Protein AF-A0A9D4IQP2-F1 (afdb_monomer_lite)

Sequence (148 aa):
MPNQAYNTYPSPEHNKFTTGNSGYDIQERFNVIKNSVEKVMLPPHMKLHDSRTGIKREDQPVLNILSKSGRYVETMLKLLSRAHKGEDLDLDPIVSVLLAQIQYLQEEFVTCLVKGKFDDSTSQLFRALQKGTSGFTDSSLQNVKSRC

Secondary structure (DSSP, 8-state):
---PPPP-PPP--------------HHHHHHHHHHHTTTPPPPGGGS-----TT--GGGHHHHHHHHHHHHHHHHHHHHHHHHHTT----HHHHHHHHHHHHHHHHHHHHHHHHHHHS-HHHHHHHHHHHHHTTSS-HHHHHHHHTT-

Foldseek 3Di:
DDDDDDDDDPDDDDPPPPPPPPPPVLVVLLVVLLVVLVPQDDDPVLADDPDPPPPDPVCVVVVVLVNVLRSLSVSLVSLVVVVVVVDDRDCPSNVSSVVVSVVSVVLVVVLVVQCVVDHPVRSVVSSCVVVCVVVPDPVNVVVVVVVD

Radius of gyration: 22.19 Å; chains: 1; bounding box: 73×51×44 Å

pLDDT: mean 76.09, std 20.39, range [29.61, 95.25]

Structure (mmCIF, N/CA/C/O backbone):
data_AF-A0A9D4IQP2-F1
#
_entry.id   AF-A0A9D4IQP2-F1
#
loop_
_atom_site.group_PDB
_atom_site.id
_atom_site.type_symbol
_atom_site.label_atom_id
_atom_site.label_alt_id
_atom_site.label_comp_id
_atom_site.label_asym_id
_atom_site.label_entity_id
_atom_site.label_seq_id
_atom_site.pdbx_PDB_ins_code
_atom_site.Cartn_x
_atom_site.Cartn_y
_atom_site.Cartn_z
_atom_site.occupancy
_atom_site.B_iso_or_equiv
_atom_site.auth_seq_id
_atom_site.auth_comp_id
_atom_site.auth_asym_id
_atom_site.auth_atom_id
_atom_site.pdbx_PDB_model_num
ATOM 1 N N . MET A 1 1 ? 54.720 -15.353 6.822 1.00 40.75 1 MET A N 1
ATOM 2 C CA . MET A 1 1 ? 54.438 -14.890 8.198 1.00 40.75 1 MET A CA 1
ATOM 3 C C . MET A 1 1 ? 53.976 -13.439 8.112 1.00 40.75 1 MET A C 1
ATOM 5 O O . MET A 1 1 ? 54.621 -12.688 7.388 1.00 40.75 1 MET A O 1
ATOM 9 N N . PRO A 1 2 ? 52.823 -13.093 8.708 1.00 41.94 2 PRO A N 1
ATOM 10 C CA . PRO A 1 2 ? 52.060 -11.877 8.424 1.00 41.94 2 PRO A CA 1
ATOM 11 C C . PRO A 1 2 ? 52.565 -10.693 9.252 1.00 41.94 2 PRO A C 1
ATOM 13 O O . PRO A 1 2 ? 52.944 -10.882 10.404 1.00 41.94 2 PRO A O 1
ATOM 16 N N . ASN A 1 3 ? 52.524 -9.480 8.696 1.00 39.09 3 ASN A N 1
ATOM 17 C CA . ASN A 1 3 ? 52.690 -8.262 9.483 1.00 39.09 3 ASN A CA 1
ATOM 18 C C . ASN A 1 3 ? 51.449 -7.378 9.328 1.00 39.09 3 ASN A C 1
ATOM 20 O O . ASN A 1 3 ? 50.980 -7.120 8.221 1.00 39.09 3 ASN A O 1
ATOM 24 N N . GLN A 1 4 ? 50.887 -7.035 10.481 1.00 40.69 4 GLN A N 1
ATOM 25 C CA . GLN A 1 4 ? 49.569 -6.458 10.703 1.00 40.69 4 GLN A CA 1
ATOM 26 C C . GLN A 1 4 ? 49.485 -5.028 10.156 1.00 40.69 4 GLN A C 1
ATOM 28 O O . GLN A 1 4 ? 50.204 -4.141 10.610 1.00 40.69 4 GLN A O 1
ATOM 33 N N . ALA A 1 5 ? 48.565 -4.787 9.220 1.00 41.84 5 ALA A N 1
ATOM 34 C CA . ALA A 1 5 ? 48.099 -3.439 8.926 1.00 41.84 5 ALA A CA 1
ATOM 35 C C . ALA A 1 5 ? 47.099 -3.035 10.017 1.00 41.84 5 ALA A C 1
ATOM 37 O O . ALA A 1 5 ? 46.060 -3.672 10.196 1.00 41.84 5 ALA A O 1
ATOM 38 N N . TYR A 1 6 ? 47.454 -2.009 10.783 1.00 40.09 6 TYR A N 1
ATOM 39 C CA . TYR A 1 6 ? 46.618 -1.452 11.834 1.00 40.09 6 TYR A CA 1
ATOM 40 C C . TYR A 1 6 ? 45.317 -0.879 11.256 1.00 40.09 6 TYR A C 1
ATOM 42 O O . TYR A 1 6 ? 45.325 -0.074 10.325 1.00 40.09 6 TYR A O 1
ATOM 50 N N . ASN A 1 7 ? 44.204 -1.296 11.865 1.00 44.16 7 ASN A N 1
ATOM 51 C CA . ASN A 1 7 ? 42.877 -0.709 11.720 1.00 44.16 7 ASN A CA 1
ATOM 52 C C . ASN A 1 7 ? 42.940 0.816 11.838 1.00 44.16 7 ASN A C 1
ATOM 54 O O . ASN A 1 7 ? 43.239 1.341 12.909 1.00 44.16 7 ASN A O 1
ATOM 58 N N . THR A 1 8 ? 42.555 1.512 10.773 1.00 38.84 8 THR A N 1
ATOM 59 C CA . THR A 1 8 ? 42.072 2.889 10.877 1.00 38.84 8 THR A CA 1
ATOM 60 C C . THR A 1 8 ? 40.590 2.855 10.535 1.00 38.84 8 THR A C 1
ATOM 62 O O . THR A 1 8 ? 40.208 2.863 9.369 1.00 38.84 8 THR A O 1
ATOM 65 N N . TYR A 1 9 ? 39.748 2.725 11.560 1.00 41.00 9 TYR A N 1
ATOM 66 C CA . TYR A 1 9 ? 38.319 2.981 11.414 1.00 41.00 9 TYR A CA 1
ATOM 67 C C . TYR A 1 9 ? 38.136 4.487 11.201 1.00 41.00 9 TYR A C 1
ATOM 69 O O . TYR A 1 9 ? 38.635 5.260 12.024 1.00 41.00 9 TYR A O 1
ATOM 77 N N . PRO A 1 10 ? 37.436 4.945 10.152 1.00 40.78 10 PRO A N 1
ATOM 78 C CA . PRO A 1 10 ? 37.003 6.329 10.116 1.00 40.78 10 PRO A CA 1
ATOM 79 C C . PRO A 1 10 ? 35.950 6.556 11.214 1.00 40.78 10 PRO A C 1
ATOM 81 O O . PRO A 1 10 ? 34.972 5.817 11.332 1.00 40.78 10 PRO A O 1
ATOM 84 N N . SER A 1 11 ? 36.224 7.564 12.044 1.00 37.81 11 SER A N 1
ATOM 85 C CA . SER A 1 11 ? 35.418 8.025 13.179 1.00 37.81 11 SER A CA 1
ATOM 86 C C . SER A 1 11 ? 34.001 8.448 12.744 1.00 37.81 11 SER A C 1
ATOM 88 O O . SER A 1 11 ? 33.843 8.981 11.642 1.00 37.81 11 SER A O 1
ATOM 90 N N . PRO A 1 12 ? 32.963 8.246 13.580 1.00 44.03 12 PRO A N 1
ATOM 91 C CA . PRO A 1 12 ? 31.575 8.498 13.218 1.00 44.03 12 PRO A CA 1
ATOM 92 C C . PRO A 1 12 ? 31.221 9.970 13.444 1.00 44.03 12 PRO A C 1
ATOM 94 O O . PRO A 1 12 ? 30.595 10.319 14.440 1.00 44.03 12 PRO A O 1
ATOM 97 N N . GLU A 1 13 ? 31.584 10.847 12.511 1.00 39.12 13 GLU A N 1
ATOM 98 C CA . GLU A 1 13 ? 31.093 12.225 12.523 1.00 39.12 13 GLU A CA 1
ATOM 99 C C . GLU A 1 13 ? 30.319 12.550 11.243 1.00 39.12 13 GLU A C 1
ATOM 101 O O . GLU A 1 13 ? 30.822 12.466 10.128 1.00 39.12 13 GLU A O 1
ATOM 106 N N . HIS A 1 14 ? 29.058 12.933 11.466 1.00 37.50 14 HIS A N 1
ATOM 107 C CA . HIS A 1 14 ? 28.092 13.478 10.510 1.00 37.50 14 HIS A CA 1
ATOM 108 C C . HIS A 1 14 ? 27.314 12.512 9.608 1.00 37.50 14 HIS A C 1
ATOM 110 O O . HIS A 1 14 ? 27.066 12.813 8.446 1.00 37.50 14 HIS A O 1
ATOM 116 N N . ASN A 1 15 ? 26.691 11.486 10.197 1.00 37.28 15 ASN A N 1
ATOM 117 C CA . ASN A 1 15 ? 25.335 11.132 9.760 1.00 37.28 15 ASN A CA 1
ATOM 118 C C . ASN A 1 15 ? 24.336 12.057 10.460 1.00 37.28 15 ASN A C 1
ATOM 120 O O . ASN A 1 15 ? 23.638 11.680 11.402 1.00 37.28 15 ASN A O 1
ATOM 124 N N . LYS A 1 16 ? 24.264 13.305 9.986 1.00 32.59 16 LYS A N 1
ATOM 125 C CA . LYS A 1 16 ? 23.047 14.092 10.162 1.00 32.59 16 LYS A CA 1
ATOM 126 C C . LYS A 1 16 ? 21.994 13.435 9.271 1.00 32.59 16 LYS A C 1
ATOM 128 O O . LYS A 1 16 ? 21.741 13.897 8.165 1.00 32.59 16 LYS A O 1
ATOM 133 N N . PHE A 1 17 ? 21.369 12.362 9.758 1.00 34.25 17 PHE A N 1
ATOM 134 C CA . PHE A 1 17 ? 19.988 12.092 9.388 1.00 34.25 17 PHE A CA 1
ATOM 135 C C . PHE A 1 17 ? 19.204 13.273 9.939 1.00 34.25 17 PHE A C 1
ATOM 137 O O . PHE A 1 17 ? 18.718 13.267 11.067 1.00 34.25 17 PHE A O 1
ATOM 144 N N . THR A 1 18 ? 19.170 14.354 9.166 1.00 35.12 18 THR A N 1
ATOM 145 C CA . THR A 1 18 ? 18.139 15.356 9.312 1.00 35.12 18 THR A CA 1
ATOM 146 C C . THR A 1 18 ? 16.835 14.592 9.181 1.00 35.12 18 THR A C 1
ATOM 148 O O . THR A 1 18 ? 16.412 14.258 8.077 1.00 35.12 18 THR A O 1
ATOM 151 N N . THR A 1 19 ? 16.185 14.338 10.315 1.00 38.16 19 THR A N 1
ATOM 152 C CA . THR A 1 19 ? 14.727 14.309 10.448 1.00 38.16 19 THR A CA 1
ATOM 153 C C . THR A 1 19 ? 14.197 15.687 10.051 1.00 38.16 19 THR A C 1
ATOM 155 O O . THR A 1 19 ? 13.650 16.440 10.851 1.00 38.16 19 THR A O 1
ATOM 158 N N . GLY A 1 20 ? 14.477 16.060 8.805 1.00 29.61 20 GLY A N 1
ATOM 159 C CA . GLY A 1 20 ? 13.851 17.144 8.102 1.00 29.61 20 GLY A CA 1
ATOM 160 C C . GLY A 1 20 ? 12.498 16.611 7.698 1.00 29.61 20 GLY A C 1
ATOM 161 O O . GLY A 1 20 ? 12.392 15.581 7.040 1.00 29.61 20 GLY A O 1
ATOM 162 N N . ASN A 1 21 ? 11.473 17.310 8.147 1.00 40.56 21 ASN A N 1
ATOM 163 C CA . ASN A 1 21 ? 10.100 17.171 7.718 1.00 40.56 21 ASN A CA 1
ATOM 164 C C . ASN A 1 21 ? 9.977 17.564 6.227 1.00 40.56 21 ASN A C 1
ATOM 166 O O . ASN A 1 21 ? 9.319 18.543 5.890 1.00 40.56 21 ASN A O 1
ATOM 170 N N . SER A 1 22 ? 10.670 16.864 5.323 1.00 39.16 22 SER A N 1
ATOM 171 C CA . SER A 1 22 ? 10.367 16.865 3.897 1.00 39.16 22 SER A CA 1
ATOM 172 C C . SER A 1 22 ? 9.293 15.809 3.692 1.00 39.16 22 SER A C 1
ATOM 174 O O . SER A 1 22 ? 9.578 14.635 3.463 1.00 39.16 22 SER A O 1
ATOM 176 N N . GLY A 1 23 ? 8.041 16.242 3.847 1.00 42.91 23 GLY A N 1
ATOM 177 C CA . GLY A 1 23 ? 6.836 15.474 3.558 1.00 42.91 23 GLY A CA 1
ATOM 178 C C . GLY A 1 23 ? 6.742 15.092 2.083 1.00 42.91 23 GLY A C 1
ATOM 179 O O . GLY A 1 23 ? 5.867 15.563 1.368 1.00 42.91 23 GLY A O 1
ATOM 180 N N . TYR A 1 24 ? 7.645 14.233 1.617 1.00 52.34 24 TYR A N 1
ATOM 181 C CA . TYR A 1 24 ? 7.344 13.352 0.509 1.00 52.34 24 TYR A CA 1
ATOM 182 C C . TYR A 1 24 ? 6.238 12.444 1.018 1.00 52.34 24 TYR A C 1
ATOM 184 O O . TYR A 1 24 ? 6.486 11.595 1.877 1.00 52.34 24 TYR A O 1
ATOM 192 N N . ASP A 1 25 ? 5.014 12.658 0.545 1.00 80.38 25 ASP A N 1
ATOM 193 C CA . ASP A 1 25 ? 3.931 11.724 0.799 1.00 80.38 25 ASP A CA 1
ATOM 194 C C . ASP A 1 25 ? 4.337 10.384 0.165 1.00 80.38 25 ASP A C 1
ATOM 196 O O . ASP A 1 25 ? 4.249 10.154 -1.041 1.00 80.38 25 ASP A O 1
ATOM 200 N N . ILE A 1 26 ? 4.886 9.500 0.995 1.00 84.25 26 ILE A N 1
ATOM 201 C CA . ILE A 1 26 ? 5.370 8.181 0.594 1.00 84.25 26 ILE A CA 1
ATOM 202 C C . ILE A 1 26 ? 4.213 7.357 0.003 1.00 84.25 26 ILE A C 1
ATOM 204 O O . ILE A 1 26 ? 4.445 6.522 -0.875 1.00 84.25 26 ILE A O 1
ATOM 208 N N . GLN A 1 27 ? 2.964 7.629 0.399 1.00 83.81 27 GLN A N 1
ATOM 209 C CA . GLN A 1 27 ? 1.782 7.006 -0.195 1.00 83.81 27 GLN A CA 1
ATOM 210 C C . GLN A 1 27 ? 1.456 7.602 -1.570 1.00 83.81 27 GLN A C 1
ATOM 212 O O . GLN A 1 27 ? 1.094 6.856 -2.484 1.00 83.81 27 GLN A O 1
ATOM 217 N N . GLU A 1 28 ? 1.630 8.909 -1.765 1.00 86.25 28 GLU A N 1
ATOM 218 C CA . GLU A 1 28 ? 1.554 9.540 -3.089 1.00 86.25 28 GLU A CA 1
ATOM 219 C C . GLU A 1 28 ? 2.621 8.966 -4.029 1.00 86.25 28 GLU A C 1
ATOM 221 O O . GLU A 1 28 ? 2.301 8.500 -5.126 1.00 86.25 28 GLU A O 1
ATOM 226 N N . ARG A 1 29 ? 3.874 8.878 -3.566 1.00 87.50 29 ARG A N 1
ATOM 227 C CA . ARG A 1 29 ? 4.977 8.281 -4.331 1.00 87.50 29 ARG A CA 1
ATOM 228 C C . ARG A 1 29 ? 4.690 6.821 -4.679 1.00 87.50 29 ARG A C 1
ATOM 230 O O . ARG A 1 29 ? 4.893 6.414 -5.824 1.00 87.50 29 ARG A O 1
ATOM 237 N N . PHE A 1 30 ? 4.155 6.043 -3.738 1.00 91.38 30 PHE A N 1
ATOM 238 C CA . PHE A 1 30 ? 3.683 4.688 -4.017 1.00 91.38 30 PHE A CA 1
ATOM 239 C C . PHE A 1 30 ? 2.608 4.667 -5.111 1.00 91.38 30 PHE A C 1
ATOM 241 O O . PHE A 1 30 ? 2.682 3.834 -6.011 1.00 91.38 30 PHE A O 1
ATOM 248 N N . ASN A 1 31 ? 1.626 5.571 -5.077 1.00 89.81 31 ASN A N 1
ATOM 249 C CA . ASN A 1 31 ? 0.574 5.615 -6.093 1.00 89.81 31 ASN A CA 1
ATOM 250 C C . ASN A 1 31 ? 1.125 5.932 -7.487 1.00 89.81 31 ASN A C 1
ATOM 252 O O . ASN A 1 31 ? 0.720 5.281 -8.451 1.00 89.81 31 ASN A O 1
ATOM 256 N N . VAL A 1 32 ? 2.081 6.857 -7.590 1.00 92.75 32 VAL A N 1
ATOM 257 C CA . VAL A 1 32 ? 2.782 7.150 -8.850 1.00 92.75 32 VAL A CA 1
ATOM 258 C C . VAL A 1 32 ? 3.494 5.900 -9.378 1.00 92.75 32 VAL A C 1
ATOM 260 O O . VAL A 1 32 ? 3.322 5.536 -10.542 1.00 92.75 32 VAL A O 1
ATOM 263 N N . ILE A 1 33 ? 4.233 5.190 -8.518 1.00 92.19 33 ILE A N 1
ATOM 264 C CA . ILE A 1 33 ? 4.949 3.958 -8.887 1.00 92.19 33 ILE A CA 1
ATOM 265 C C . ILE A 1 33 ? 3.972 2.853 -9.304 1.00 92.19 33 ILE A C 1
ATOM 267 O O . ILE A 1 33 ? 4.146 2.227 -10.345 1.00 92.19 33 ILE A O 1
ATOM 271 N N . LYS A 1 34 ? 2.911 2.631 -8.526 1.00 92.50 34 LYS A N 1
ATOM 272 C CA . LYS A 1 34 ? 1.868 1.639 -8.816 1.00 92.50 34 LYS A CA 1
ATOM 273 C C . LYS A 1 34 ? 1.256 1.862 -10.200 1.00 92.50 34 LYS A C 1
ATOM 275 O O . LYS A 1 34 ? 1.101 0.905 -10.957 1.00 92.50 34 LYS A O 1
ATOM 280 N N . ASN A 1 35 ? 0.947 3.114 -10.536 1.00 92.38 35 ASN A N 1
ATOM 281 C CA . ASN A 1 35 ? 0.392 3.478 -11.837 1.00 92.38 35 ASN A CA 1
ATOM 282 C C . ASN A 1 35 ? 1.420 3.268 -12.961 1.00 92.38 35 ASN A C 1
ATOM 284 O O . ASN A 1 35 ? 1.076 2.769 -14.031 1.00 92.38 35 ASN A O 1
ATOM 288 N N . SER A 1 36 ? 2.702 3.568 -12.717 1.00 91.44 36 SER A N 1
ATOM 289 C CA . SER A 1 36 ? 3.757 3.372 -13.720 1.00 91.44 36 SER A CA 1
ATOM 290 C C . SER A 1 36 ? 3.958 1.898 -14.087 1.00 91.44 36 SER A C 1
ATOM 292 O O . SER A 1 36 ? 4.324 1.594 -15.225 1.00 91.44 36 SER A O 1
ATOM 294 N N . VAL A 1 37 ? 3.688 0.971 -13.160 1.00 90.50 37 VAL A N 1
ATOM 295 C CA . VAL A 1 37 ? 3.793 -0.482 -13.377 1.00 90.50 37 VAL A CA 1
ATOM 296 C C . VAL A 1 37 ? 2.463 -1.168 -13.679 1.00 90.50 37 VAL A C 1
ATOM 298 O O . VAL A 1 37 ? 2.419 -2.390 -13.800 1.00 90.50 37 VAL A O 1
ATOM 301 N N . GLU A 1 38 ? 1.366 -0.429 -13.842 1.00 90.00 38 GLU A N 1
ATOM 302 C CA . GLU A 1 38 ? 0.028 -1.011 -14.001 1.00 90.00 38 GLU A CA 1
ATOM 303 C C . GLU A 1 38 ? -0.051 -1.999 -15.176 1.00 90.00 38 GLU A C 1
ATOM 305 O O . GLU A 1 38 ? -0.568 -3.106 -15.019 1.00 90.00 38 GLU A O 1
ATOM 310 N N . LYS A 1 39 ? 0.576 -1.645 -16.306 1.00 89.12 39 LYS A N 1
ATOM 311 C CA . LYS A 1 39 ? 0.631 -2.457 -17.535 1.00 89.12 39 LYS A CA 1
ATOM 312 C C . LYS A 1 39 ? 1.506 -3.712 -17.422 1.00 89.12 39 LYS A C 1
ATOM 314 O O . LYS A 1 39 ? 1.465 -4.565 -18.306 1.00 89.12 39 LYS A O 1
ATOM 319 N N . VAL A 1 40 ? 2.315 -3.838 -16.367 1.00 88.38 40 VAL A N 1
ATOM 320 C CA . VAL A 1 40 ? 3.179 -5.005 -16.161 1.00 88.38 40 VAL A CA 1
ATOM 321 C C . VAL A 1 40 ? 2.330 -6.178 -15.677 1.00 88.38 40 VAL A C 1
ATOM 323 O O . VAL A 1 40 ? 1.743 -6.146 -14.592 1.00 88.38 40 VAL A O 1
ATOM 326 N N . MET A 1 41 ? 2.280 -7.233 -16.488 1.00 88.25 41 MET A N 1
ATOM 327 C CA . MET A 1 41 ? 1.536 -8.450 -16.179 1.00 88.25 41 MET A CA 1
ATOM 328 C C . MET A 1 41 ? 2.407 -9.430 -15.399 1.00 88.25 41 MET A C 1
ATOM 330 O O . MET A 1 41 ? 3.408 -9.925 -15.914 1.00 88.25 41 MET A O 1
ATOM 334 N N . LEU A 1 42 ? 1.993 -9.724 -14.166 1.00 87.75 42 LEU A N 1
ATOM 335 C CA . LEU A 1 42 ? 2.535 -10.832 -13.384 1.00 87.75 42 LEU A CA 1
ATOM 336 C C . LEU A 1 42 ? 1.762 -12.130 -13.664 1.00 87.75 42 LEU A C 1
ATOM 338 O O . LEU A 1 42 ? 0.546 -12.066 -13.895 1.00 87.75 42 LEU A O 1
ATOM 342 N N . PRO A 1 43 ? 2.427 -13.295 -13.584 1.00 89.06 43 PRO A N 1
ATOM 343 C CA . PRO A 1 43 ? 1.769 -14.595 -13.556 1.00 89.06 43 PRO A CA 1
ATOM 344 C C . PRO A 1 43 ? 0.689 -14.691 -12.459 1.00 89.06 43 PRO A C 1
ATOM 346 O O . PRO A 1 43 ? 0.858 -14.093 -11.394 1.00 89.06 43 PRO A O 1
ATOM 349 N N . PRO A 1 44 ? -0.390 -15.475 -12.654 1.00 86.00 44 PRO A N 1
ATOM 350 C CA . PRO A 1 44 ? -1.498 -15.553 -11.695 1.00 86.00 44 PRO A CA 1
ATOM 351 C C . PRO A 1 44 ? -1.096 -15.994 -10.282 1.00 86.00 44 PRO A C 1
ATOM 353 O O . PRO A 1 44 ? -1.614 -15.462 -9.311 1.00 86.00 44 PRO A O 1
ATOM 356 N N . HIS A 1 45 ? -0.134 -16.912 -10.157 1.00 88.06 45 HIS A N 1
ATOM 357 C CA . HIS A 1 45 ? 0.349 -17.415 -8.864 1.00 88.06 45 HIS A CA 1
ATOM 358 C C . HIS A 1 45 ? 1.172 -16.388 -8.063 1.00 88.06 45 HIS A C 1
ATOM 360 O O . HIS A 1 45 ? 1.487 -16.632 -6.904 1.00 88.06 45 HIS A O 1
ATOM 366 N N . MET A 1 46 ? 1.548 -15.261 -8.679 1.00 86.00 46 MET A N 1
ATOM 367 C CA . MET A 1 46 ? 2.275 -14.158 -8.038 1.00 86.00 46 MET A CA 1
ATOM 368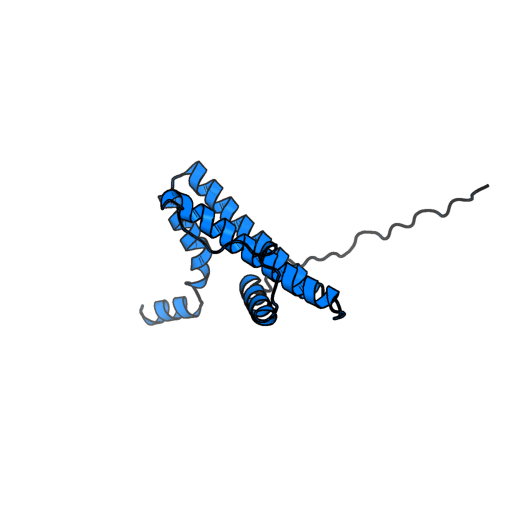 C C . MET A 1 46 ? 1.351 -13.015 -7.600 1.00 86.00 46 MET A C 1
ATOM 370 O O . MET A 1 46 ? 1.834 -11.985 -7.132 1.00 86.00 46 MET A O 1
ATOM 374 N N . LYS A 1 47 ? 0.037 -13.166 -7.792 1.00 84.50 47 LYS A N 1
ATOM 375 C CA . LYS A 1 47 ? -0.972 -12.187 -7.391 1.00 84.50 47 LYS A CA 1
ATOM 376 C C . LYS A 1 47 ? -1.826 -12.759 -6.275 1.00 84.50 47 LYS A C 1
ATOM 378 O O . LYS A 1 47 ? -2.081 -13.963 -6.232 1.00 84.50 47 LYS A O 1
ATOM 383 N N . LEU A 1 48 ? -2.306 -11.890 -5.398 1.00 85.75 48 LEU A N 1
ATOM 384 C CA . LEU A 1 48 ? -3.344 -12.282 -4.461 1.00 85.75 48 LEU A CA 1
ATOM 385 C C . LEU A 1 48 ? -4.654 -12.488 -5.236 1.00 85.75 48 LEU A C 1
ATOM 387 O O . LEU A 1 48 ? -5.005 -11.697 -6.109 1.00 85.75 48 LEU A O 1
ATOM 391 N N . HIS A 1 49 ? -5.388 -13.558 -4.935 1.00 82.25 49 HIS A N 1
ATOM 392 C CA . HIS A 1 49 ? -6.696 -13.774 -5.548 1.00 82.25 49 HIS A CA 1
ATOM 393 C C . HIS A 1 49 ? -7.707 -12.718 -5.075 1.00 82.25 49 HIS A C 1
ATOM 395 O O . HIS A 1 49 ? -7.886 -12.514 -3.878 1.00 82.25 49 HIS A O 1
ATOM 401 N N . ASP A 1 50 ? -8.434 -12.115 -6.019 1.00 76.75 50 ASP A N 1
ATOM 402 C CA . ASP A 1 50 ? -9.424 -11.062 -5.738 1.00 76.75 50 ASP A CA 1
ATOM 403 C C . ASP A 1 50 ? -10.798 -11.590 -5.272 1.00 76.75 50 ASP A C 1
ATOM 405 O O . ASP A 1 50 ? -11.710 -10.808 -4.982 1.00 76.75 50 ASP A O 1
ATOM 409 N N . SER A 1 51 ? -10.987 -12.914 -5.205 1.00 83.88 51 SER A N 1
ATOM 410 C CA . SER A 1 51 ? -12.269 -13.501 -4.798 1.00 83.88 51 SER A CA 1
ATOM 411 C C . SER A 1 51 ? -12.555 -13.213 -3.327 1.00 83.88 51 SER A C 1
ATOM 413 O O . SER A 1 51 ? -11.794 -13.594 -2.442 1.00 83.88 51 SER A O 1
ATOM 415 N N . ARG A 1 52 ? -13.707 -12.589 -3.066 1.00 86.69 52 ARG A N 1
ATOM 416 C CA . ARG A 1 52 ? -14.230 -12.353 -1.708 1.00 86.69 52 ARG A CA 1
ATOM 417 C C . ARG A 1 52 ? -15.252 -13.399 -1.269 1.00 86.69 52 ARG A C 1
ATOM 419 O O . ARG A 1 52 ? -15.861 -13.276 -0.209 1.00 86.69 52 ARG A O 1
ATOM 426 N N . THR A 1 53 ? -15.481 -14.400 -2.111 1.00 89.94 53 THR A N 1
ATOM 427 C CA . THR A 1 53 ? -16.501 -15.424 -1.893 1.00 89.94 53 THR A CA 1
ATOM 428 C C . THR A 1 53 ? -16.191 -16.200 -0.616 1.00 89.94 53 THR A C 1
ATOM 430 O O . THR A 1 53 ? -15.089 -16.715 -0.462 1.00 89.94 53 THR A O 1
ATOM 433 N N . GLY A 1 54 ? -17.162 -16.278 0.296 1.00 89.81 54 GLY A N 1
ATOM 434 C CA . GLY A 1 54 ? -17.021 -16.986 1.572 1.00 89.81 54 GLY A CA 1
ATOM 435 C C . GLY A 1 54 ? -16.385 -16.177 2.709 1.00 89.81 54 GLY A C 1
ATOM 436 O O . GLY A 1 54 ? -16.302 -16.691 3.822 1.00 89.81 54 GLY A O 1
ATOM 437 N N . ILE A 1 55 ? -15.979 -14.923 2.479 1.00 90.50 55 ILE A N 1
ATOM 438 C CA . ILE A 1 55 ? -15.426 -14.065 3.536 1.00 90.50 55 ILE A CA 1
ATOM 439 C C . ILE A 1 55 ? -16.566 -13.421 4.323 1.00 90.50 55 ILE A C 1
ATOM 441 O O . ILE A 1 55 ? -17.443 -12.764 3.756 1.00 90.50 55 ILE A O 1
ATOM 445 N N . LYS A 1 56 ? -16.556 -13.603 5.645 1.00 92.88 56 LYS A N 1
ATOM 446 C CA . LYS A 1 56 ? -17.562 -13.018 6.529 1.00 92.88 56 LYS A CA 1
ATOM 447 C C . LYS A 1 56 ? -17.320 -11.525 6.732 1.00 92.88 56 LYS A C 1
ATOM 449 O O . LYS A 1 56 ? -16.204 -11.022 6.627 1.00 92.88 56 LYS A O 1
ATOM 454 N N . ARG A 1 57 ? -18.379 -10.809 7.118 1.00 88.94 57 ARG A N 1
ATOM 455 C CA . ARG A 1 57 ? -18.316 -9.366 7.405 1.00 88.94 57 ARG A CA 1
ATOM 456 C C . ARG A 1 57 ? -17.312 -9.024 8.514 1.00 88.94 57 ARG A C 1
ATOM 458 O O . ARG A 1 57 ? -16.653 -7.993 8.424 1.00 88.94 57 ARG A O 1
ATOM 465 N N . GLU A 1 58 ? -17.198 -9.881 9.526 1.00 88.50 58 GLU A N 1
ATOM 466 C CA . GLU A 1 58 ? -16.250 -9.738 10.642 1.00 88.50 58 GLU A CA 1
ATOM 467 C C . GLU A 1 58 ? -14.779 -9.826 10.205 1.00 88.50 58 GLU A C 1
ATOM 469 O O . GLU A 1 58 ? -13.934 -9.135 10.768 1.00 88.50 58 GLU A O 1
ATOM 474 N N . ASP A 1 59 ? -14.493 -10.573 9.135 1.00 90.81 59 ASP A N 1
ATOM 475 C CA . ASP A 1 59 ? -13.143 -10.761 8.589 1.00 90.81 59 ASP A CA 1
ATOM 476 C C . ASP A 1 59 ? -12.757 -9.691 7.557 1.00 90.81 59 ASP A C 1
ATOM 478 O O . ASP A 1 59 ? -11.597 -9.583 7.152 1.00 90.81 59 ASP A O 1
ATOM 482 N N . GLN A 1 60 ? -13.709 -8.855 7.130 1.00 88.75 60 GLN A N 1
ATOM 483 C CA . GLN A 1 60 ? -13.479 -7.811 6.131 1.00 88.75 60 GLN A CA 1
ATOM 484 C C . GLN A 1 60 ? -12.320 -6.854 6.486 1.00 88.75 60 GLN A C 1
ATOM 486 O O . GLN A 1 60 ? -11.562 -6.495 5.579 1.00 88.75 60 GLN A O 1
ATOM 491 N N . PRO A 1 61 ? -12.121 -6.429 7.753 1.00 87.06 61 PRO A N 1
ATOM 492 C CA . PRO A 1 61 ? -10.966 -5.617 8.128 1.00 87.06 61 PRO A CA 1
ATOM 493 C C . PRO A 1 61 ? -9.635 -6.335 7.883 1.00 87.06 61 PRO A C 1
ATOM 495 O O . PRO A 1 61 ? -8.712 -5.724 7.347 1.00 87.06 61 PRO A O 1
ATOM 498 N N . VAL A 1 62 ? -9.556 -7.630 8.203 1.00 90.56 62 VAL A N 1
ATOM 499 C CA . VAL A 1 62 ? -8.357 -8.452 7.985 1.00 90.56 62 VAL A CA 1
ATOM 500 C C . VAL A 1 62 ? -8.097 -8.618 6.491 1.00 90.56 62 VAL A C 1
ATOM 502 O O . VAL A 1 62 ? -6.979 -8.381 6.032 1.00 90.56 62 VAL A O 1
ATOM 505 N N . LEU A 1 63 ? -9.137 -8.920 5.706 1.00 91.56 63 LEU A N 1
ATOM 506 C CA . LEU A 1 63 ? -9.027 -9.001 4.250 1.00 91.56 63 LEU A CA 1
ATOM 507 C C . LEU A 1 63 ? -8.501 -7.696 3.644 1.00 91.56 63 LEU A C 1
ATOM 509 O O . LEU A 1 63 ? -7.684 -7.734 2.726 1.00 91.56 63 LEU A O 1
ATOM 513 N N . ASN A 1 64 ? -8.959 -6.542 4.133 1.00 90.25 64 ASN A N 1
ATOM 514 C CA . ASN A 1 64 ? -8.508 -5.246 3.628 1.00 90.25 64 ASN A CA 1
ATOM 515 C C . ASN A 1 64 ? -7.006 -5.038 3.868 1.00 90.25 64 ASN A C 1
ATOM 517 O O . ASN A 1 64 ? -6.326 -4.524 2.977 1.00 90.25 64 ASN A O 1
ATOM 521 N N . ILE A 1 65 ? -6.494 -5.471 5.026 1.00 92.12 65 ILE A N 1
ATOM 522 C CA . ILE A 1 65 ? -5.062 -5.426 5.342 1.00 92.12 65 ILE A CA 1
ATOM 523 C C . ILE A 1 65 ? -4.287 -6.342 4.399 1.00 92.12 65 ILE A C 1
ATOM 525 O O . ILE A 1 65 ? -3.384 -5.874 3.708 1.00 92.12 65 ILE A O 1
ATOM 529 N N . LEU A 1 66 ? -4.700 -7.608 4.282 1.00 93.44 66 LEU A N 1
ATOM 530 C CA . LEU A 1 66 ? -4.067 -8.582 3.386 1.00 93.44 66 LEU A CA 1
ATOM 531 C C . LEU A 1 66 ? -4.056 -8.103 1.931 1.00 93.44 66 LEU A C 1
ATOM 533 O O . LEU A 1 66 ? -3.022 -8.148 1.270 1.00 93.44 66 LEU A O 1
ATOM 537 N N . SER A 1 67 ? -5.182 -7.575 1.452 1.00 92.25 67 SER A N 1
ATOM 538 C CA . SER A 1 67 ? -5.319 -7.056 0.089 1.00 92.25 67 SER A CA 1
ATOM 539 C C . SER A 1 67 ? -4.393 -5.869 -0.158 1.00 92.25 67 SER A C 1
ATOM 541 O O . SER A 1 67 ? -3.766 -5.771 -1.212 1.00 92.25 67 SER A O 1
ATOM 543 N N . LYS A 1 68 ? -4.291 -4.943 0.803 1.00 92.06 68 LYS A N 1
ATOM 544 C CA . LYS A 1 68 ? -3.435 -3.764 0.655 1.00 92.06 68 LYS A CA 1
ATOM 545 C C . LYS A 1 68 ? -1.952 -4.136 0.748 1.00 92.06 68 LYS A C 1
ATOM 547 O O . LYS A 1 68 ? -1.182 -3.685 -0.095 1.00 92.06 68 LYS A O 1
ATOM 552 N N . SER A 1 69 ? -1.566 -5.012 1.676 1.00 94.25 69 SER A N 1
ATOM 553 C CA . SER A 1 69 ? -0.211 -5.578 1.755 1.00 94.25 69 SER A CA 1
ATOM 554 C C . SER A 1 69 ? 0.178 -6.329 0.480 1.00 94.25 69 SER A C 1
ATOM 556 O O . SER A 1 69 ? 1.260 -6.092 -0.054 1.00 94.25 69 SER A O 1
ATOM 558 N N . GLY A 1 70 ? -0.722 -7.159 -0.056 1.00 93.50 70 GLY A N 1
ATOM 559 C CA . GLY A 1 70 ? -0.521 -7.872 -1.318 1.00 93.50 70 GLY A CA 1
ATOM 560 C C . GLY A 1 70 ? -0.221 -6.925 -2.481 1.00 93.50 70 GLY A C 1
ATOM 561 O O . GLY A 1 70 ? 0.729 -7.148 -3.221 1.00 93.50 70 GLY A O 1
ATOM 562 N N . ARG A 1 71 ? -0.935 -5.796 -2.584 1.00 93.25 71 ARG A N 1
ATOM 563 C CA . ARG A 1 71 ? -0.692 -4.788 -3.634 1.00 93.25 71 ARG A CA 1
ATOM 564 C C . ARG A 1 71 ? 0.697 -4.147 -3.570 1.00 93.25 71 ARG A C 1
ATOM 566 O O . ARG A 1 71 ? 1.266 -3.877 -4.629 1.00 93.25 71 ARG A O 1
ATOM 573 N N . TYR A 1 72 ? 1.248 -3.889 -2.380 1.00 95.25 72 TYR A N 1
ATOM 574 C CA . TYR A 1 72 ? 2.632 -3.401 -2.260 1.00 95.25 72 TYR A CA 1
ATOM 575 C C . TYR A 1 72 ? 3.617 -4.446 -2.798 1.00 95.25 72 TYR A C 1
ATOM 577 O O . TYR A 1 72 ? 4.453 -4.127 -3.644 1.00 95.25 72 TYR A O 1
ATOM 585 N N . VAL A 1 73 ? 3.454 -5.708 -2.388 1.00 94.69 73 VAL A N 1
ATOM 586 C CA . VAL A 1 73 ? 4.303 -6.822 -2.839 1.00 94.69 73 VAL A CA 1
ATOM 587 C C . VAL A 1 73 ? 4.190 -7.033 -4.350 1.00 94.69 73 VAL A C 1
ATOM 589 O O . VAL A 1 73 ? 5.206 -7.130 -5.030 1.00 94.69 73 VAL A O 1
ATOM 592 N N . GLU A 1 74 ? 2.982 -7.026 -4.911 1.00 94.44 74 GLU A N 1
ATOM 593 C CA . GLU A 1 74 ? 2.768 -7.130 -6.358 1.00 94.44 74 GLU A CA 1
ATOM 594 C C . GLU A 1 74 ? 3.425 -5.979 -7.125 1.00 94.44 74 GLU A C 1
ATOM 596 O O . GLU A 1 74 ? 4.029 -6.196 -8.173 1.00 94.44 74 GLU A O 1
ATOM 601 N N . THR A 1 75 ? 3.345 -4.751 -6.608 1.00 94.75 75 THR A N 1
ATOM 602 C CA . THR A 1 75 ? 4.002 -3.585 -7.219 1.00 94.75 75 THR A CA 1
ATOM 603 C C . THR A 1 75 ? 5.520 -3.773 -7.244 1.00 94.75 75 THR A C 1
ATOM 605 O O . THR A 1 75 ? 6.152 -3.539 -8.273 1.00 94.75 75 THR A O 1
ATOM 608 N N . MET A 1 76 ? 6.100 -4.274 -6.151 1.00 94.56 76 MET A N 1
ATOM 609 C CA . MET A 1 76 ? 7.522 -4.605 -6.077 1.00 94.56 76 MET A CA 1
ATOM 610 C C . MET A 1 76 ? 7.905 -5.731 -7.048 1.00 94.56 76 MET A C 1
ATOM 612 O O . MET A 1 76 ? 8.884 -5.601 -7.777 1.00 94.56 76 MET A O 1
ATOM 616 N N . LEU A 1 77 ? 7.115 -6.805 -7.128 1.00 94.50 77 LEU A N 1
ATOM 617 C CA . LEU A 1 77 ? 7.346 -7.897 -8.080 1.00 94.50 77 LEU A CA 1
ATOM 618 C C . LEU A 1 77 ? 7.279 -7.411 -9.533 1.00 94.50 77 LEU A C 1
ATOM 620 O O . LEU A 1 77 ? 8.078 -7.841 -10.362 1.00 94.50 77 LEU A O 1
ATOM 624 N N . LYS A 1 78 ? 6.375 -6.478 -9.852 1.00 93.50 78 LYS A N 1
ATOM 625 C CA . LYS A 1 78 ? 6.314 -5.852 -11.180 1.00 93.50 78 LYS A CA 1
ATOM 626 C C . LYS A 1 78 ? 7.584 -5.064 -11.496 1.00 93.50 78 LYS A C 1
ATOM 628 O O . LYS A 1 78 ? 8.100 -5.212 -12.603 1.00 93.50 78 LYS A O 1
ATOM 633 N N . LEU A 1 79 ? 8.106 -4.286 -10.545 1.00 93.06 79 LEU A N 1
ATOM 634 C CA . LEU A 1 79 ? 9.384 -3.578 -10.700 1.00 93.06 79 LEU A CA 1
ATOM 635 C C . LEU A 1 79 ? 10.539 -4.561 -10.933 1.00 93.06 79 LEU A C 1
ATOM 637 O O . LEU A 1 79 ? 11.272 -4.426 -11.906 1.00 93.06 79 LEU A O 1
ATOM 641 N N . LEU A 1 80 ? 10.640 -5.611 -10.115 1.00 92.19 80 LEU A N 1
ATOM 642 C CA . LEU A 1 80 ? 11.675 -6.641 -10.262 1.00 92.19 80 LEU A CA 1
ATOM 643 C C . LEU A 1 80 ? 11.560 -7.409 -11.589 1.00 92.19 80 LEU A C 1
ATOM 645 O O . LEU A 1 80 ? 12.568 -7.776 -12.190 1.00 92.19 80 LEU A O 1
ATOM 649 N N . SER A 1 81 ? 10.341 -7.619 -12.093 1.00 91.19 81 SER A N 1
ATOM 650 C CA . SER A 1 81 ? 10.124 -8.300 -13.374 1.00 91.19 81 SER A CA 1
ATOM 651 C C . SER A 1 81 ? 10.637 -7.510 -14.582 1.00 91.19 81 SER A C 1
ATOM 653 O O . SER A 1 81 ? 10.953 -8.120 -15.602 1.00 91.19 81 SER A O 1
ATOM 655 N N . ARG A 1 82 ? 10.737 -6.174 -14.483 1.00 87.19 82 ARG A N 1
ATOM 656 C CA . ARG A 1 82 ? 11.361 -5.331 -15.517 1.00 87.19 82 ARG A CA 1
ATOM 657 C C . ARG A 1 82 ? 12.861 -5.573 -15.583 1.00 87.19 82 ARG A C 1
ATOM 659 O O . ARG A 1 82 ? 13.386 -5.832 -16.660 1.00 87.19 82 ARG A O 1
ATOM 666 N N . A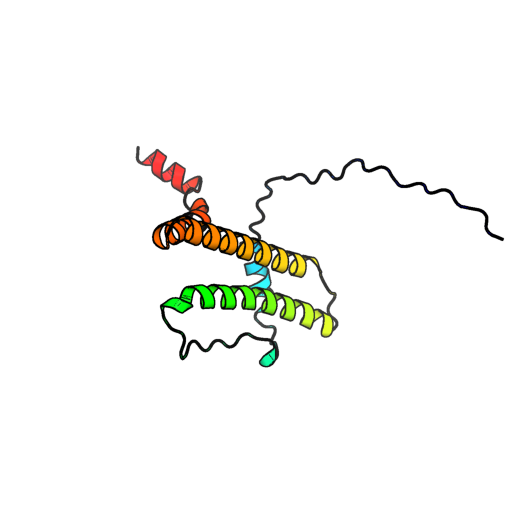LA A 1 83 ? 13.512 -5.625 -14.423 1.00 84.00 83 ALA A N 1
ATOM 667 C CA . ALA A 1 83 ? 14.932 -5.948 -14.343 1.00 84.00 83 ALA A CA 1
ATOM 668 C C . ALA A 1 83 ? 15.240 -7.353 -14.875 1.00 84.00 83 ALA A C 1
ATOM 670 O O . ALA A 1 83 ? 16.203 -7.551 -15.609 1.00 84.00 83 ALA A O 1
ATOM 671 N N . HIS A 1 84 ? 14.366 -8.330 -14.607 1.00 82.94 84 HIS A N 1
ATOM 672 C CA . HIS A 1 84 ? 14.506 -9.667 -15.194 1.00 82.94 84 HIS A CA 1
ATOM 673 C C . HIS A 1 84 ? 14.412 -9.673 -16.734 1.00 82.94 84 HIS A C 1
ATOM 675 O O . HIS A 1 84 ? 14.960 -10.562 -17.379 1.00 82.94 84 HIS A O 1
ATOM 681 N N . LYS A 1 85 ? 13.742 -8.680 -17.334 1.00 85.19 85 LYS A N 1
ATOM 682 C CA . LYS A 1 85 ? 13.633 -8.497 -18.791 1.00 85.19 85 LYS A CA 1
ATOM 683 C C . LYS A 1 85 ? 14.778 -7.671 -19.391 1.00 85.19 85 LYS A C 1
ATOM 685 O O . LYS A 1 85 ? 14.740 -7.394 -20.587 1.00 85.19 85 LYS A O 1
ATOM 690 N N . GLY A 1 86 ? 15.786 -7.313 -18.593 1.00 83.50 86 GLY A N 1
ATOM 691 C CA . GLY A 1 86 ? 16.979 -6.597 -19.043 1.00 83.50 86 GLY A CA 1
ATOM 692 C C . GLY A 1 86 ? 16.904 -5.073 -18.929 1.00 83.50 86 GLY A C 1
ATOM 693 O O . GLY A 1 86 ? 17.774 -4.404 -19.474 1.00 83.50 86 GLY A O 1
ATOM 694 N N . GLU A 1 87 ? 15.893 -4.518 -18.251 1.00 87.19 87 GLU A N 1
ATOM 695 C CA . GLU A 1 87 ? 15.904 -3.102 -17.854 1.00 87.19 87 GLU A CA 1
ATOM 696 C C . GLU A 1 87 ? 16.854 -2.885 -16.663 1.00 87.19 87 GLU A C 1
ATOM 698 O O . GLU A 1 87 ? 17.024 -3.776 -15.827 1.00 87.19 87 GLU A O 1
ATOM 703 N N . ASP A 1 88 ? 17.443 -1.693 -16.550 1.00 86.69 88 ASP A N 1
ATOM 704 C CA . ASP A 1 88 ? 18.262 -1.350 -15.387 1.00 86.69 88 ASP A CA 1
ATOM 705 C C . ASP A 1 88 ? 17.415 -1.355 -14.108 1.00 86.69 88 ASP A C 1
ATOM 707 O O . ASP A 1 88 ? 16.317 -0.792 -14.042 1.00 86.69 88 ASP A O 1
ATOM 711 N N . LEU A 1 89 ? 17.934 -2.013 -13.071 1.00 88.06 89 LEU A N 1
ATOM 712 C CA . LEU A 1 89 ? 17.266 -2.095 -11.781 1.00 88.06 89 LEU A CA 1
ATOM 713 C C . LEU A 1 89 ? 17.464 -0.791 -11.004 1.00 88.06 89 LEU A C 1
ATOM 715 O O . LEU A 1 89 ? 18.484 -0.600 -10.343 1.00 88.06 89 LEU A O 1
ATOM 719 N N . ASP A 1 90 ? 16.454 0.072 -11.033 1.00 87.94 90 ASP A N 1
ATOM 720 C CA . ASP A 1 90 ? 16.374 1.221 -10.136 1.00 87.94 90 ASP A CA 1
ATOM 721 C C . ASP A 1 90 ? 15.843 0.790 -8.757 1.00 87.94 90 ASP A C 1
ATOM 723 O O . ASP A 1 90 ? 14.724 0.277 -8.618 1.00 87.94 90 ASP A O 1
ATOM 727 N N . LEU A 1 91 ? 16.667 0.979 -7.723 1.00 91.38 91 LEU A N 1
ATOM 728 C CA . LEU A 1 91 ? 16.334 0.619 -6.346 1.00 91.38 91 LEU A CA 1
ATOM 729 C C . LEU A 1 91 ? 15.412 1.644 -5.679 1.00 91.38 91 LEU A C 1
ATOM 731 O O . LEU A 1 91 ? 14.673 1.280 -4.761 1.00 91.38 91 LEU A O 1
ATOM 735 N N . ASP A 1 92 ? 15.392 2.894 -6.137 1.00 92.06 92 ASP A N 1
ATOM 736 C CA . ASP A 1 92 ? 14.634 3.964 -5.487 1.00 92.06 92 ASP A CA 1
ATOM 737 C C . ASP A 1 92 ? 13.113 3.705 -5.473 1.00 92.06 92 ASP A C 1
ATOM 739 O O . ASP A 1 92 ? 12.480 3.858 -4.415 1.00 92.06 92 ASP A O 1
ATOM 743 N N . PRO A 1 93 ? 12.478 3.265 -6.580 1.00 92.00 93 PRO A N 1
ATOM 744 C CA . PRO A 1 93 ? 11.074 2.867 -6.583 1.00 92.00 93 PRO A CA 1
ATOM 745 C C . PRO A 1 93 ? 10.796 1.679 -5.659 1.00 92.00 93 PRO A C 1
ATOM 747 O O . PRO A 1 93 ? 9.763 1.649 -4.992 1.00 92.00 93 PRO A O 1
ATOM 750 N N . ILE A 1 94 ? 11.719 0.718 -5.578 1.00 92.88 94 ILE A N 1
ATOM 751 C CA . ILE A 1 94 ? 11.573 -0.474 -4.733 1.00 92.88 94 ILE A CA 1
ATOM 752 C C . ILE A 1 94 ? 11.602 -0.079 -3.258 1.00 92.88 94 ILE A C 1
ATOM 754 O O . ILE A 1 94 ? 10.694 -0.434 -2.505 1.00 92.88 94 ILE A O 1
ATOM 758 N N . VAL A 1 95 ? 12.597 0.714 -2.855 1.00 93.88 95 VAL A N 1
ATOM 759 C CA . VAL A 1 95 ? 12.709 1.245 -1.492 1.00 93.88 95 VAL A CA 1
ATOM 760 C C . VAL A 1 95 ? 11.472 2.071 -1.138 1.00 93.88 95 VAL A C 1
ATOM 762 O O . VAL A 1 95 ? 10.928 1.921 -0.048 1.00 93.88 95 VAL A O 1
ATOM 765 N N . SER A 1 96 ? 10.959 2.877 -2.070 1.00 92.25 96 SER A N 1
ATOM 766 C CA . SER A 1 96 ? 9.746 3.677 -1.852 1.00 92.25 96 SER A CA 1
ATOM 767 C C . SER A 1 96 ? 8.507 2.813 -1.589 1.00 92.25 96 SER A C 1
ATOM 769 O O . SER A 1 96 ? 7.735 3.109 -0.678 1.00 92.25 96 SER A O 1
ATOM 771 N N . VAL A 1 97 ? 8.324 1.725 -2.345 1.00 94.62 97 VAL A N 1
ATOM 772 C CA . VAL A 1 97 ? 7.225 0.766 -2.132 1.00 94.62 97 VAL A CA 1
ATOM 773 C C . VAL A 1 97 ? 7.363 0.072 -0.773 1.00 94.62 97 VAL A C 1
ATOM 775 O O . VAL A 1 97 ? 6.375 -0.038 -0.045 1.00 94.62 97 VAL A O 1
ATOM 778 N N . LEU A 1 98 ? 8.576 -0.353 -0.404 1.00 94.50 98 LEU A N 1
ATOM 779 C CA . LEU A 1 98 ? 8.851 -1.000 0.883 1.00 94.50 98 LEU A CA 1
ATOM 780 C C . LEU A 1 98 ? 8.593 -0.062 2.067 1.00 94.50 98 LEU A C 1
ATOM 782 O O . LEU A 1 98 ? 7.940 -0.457 3.032 1.00 94.50 98 LEU A O 1
ATOM 786 N N . LEU A 1 99 ? 9.047 1.191 1.987 1.00 93.62 99 LEU A N 1
ATOM 787 C CA . LEU A 1 99 ? 8.782 2.199 3.015 1.00 93.62 99 LEU A CA 1
ATOM 788 C C . LEU A 1 99 ? 7.282 2.477 3.148 1.00 93.62 99 LEU A C 1
ATOM 790 O O . LEU A 1 99 ? 6.769 2.513 4.266 1.00 93.62 99 LEU A O 1
ATOM 794 N N . ALA A 1 100 ? 6.561 2.594 2.028 1.00 91.44 100 ALA A N 1
ATOM 795 C CA . ALA A 1 100 ? 5.111 2.780 2.040 1.00 91.44 100 ALA A CA 1
ATOM 796 C C . ALA A 1 100 ? 4.375 1.602 2.692 1.00 91.44 100 ALA A C 1
ATOM 798 O O . ALA A 1 100 ? 3.405 1.809 3.426 1.00 91.44 100 ALA A O 1
ATOM 799 N N . GLN A 1 101 ? 4.849 0.375 2.461 1.00 94.81 101 GLN A N 1
ATOM 800 C CA . GLN A 1 101 ? 4.315 -0.821 3.101 1.00 94.81 101 GLN A CA 1
ATOM 801 C C . GLN A 1 101 ? 4.608 -0.843 4.605 1.00 94.81 101 GLN A C 1
ATOM 803 O O . GLN A 1 101 ? 3.713 -1.166 5.384 1.00 94.81 101 GLN A O 1
ATOM 808 N N . ILE A 1 102 ? 5.826 -0.488 5.028 1.00 93.44 102 ILE A N 1
ATOM 809 C CA . ILE A 1 102 ? 6.188 -0.422 6.451 1.00 93.44 102 ILE A CA 1
ATOM 810 C C . ILE A 1 102 ? 5.327 0.613 7.173 1.00 93.44 102 ILE A C 1
ATOM 812 O O . ILE A 1 102 ? 4.753 0.287 8.207 1.00 93.44 102 ILE A O 1
ATOM 816 N N . GLN A 1 103 ? 5.184 1.820 6.622 1.00 90.62 103 GLN A N 1
ATOM 817 C CA . GLN A 1 103 ? 4.330 2.858 7.208 1.00 90.62 103 GLN A CA 1
ATOM 818 C C . GLN A 1 103 ? 2.886 2.385 7.343 1.00 90.62 103 GLN A C 1
ATOM 820 O O . GLN A 1 103 ? 2.286 2.503 8.409 1.00 90.62 103 GLN A O 1
ATOM 825 N N . TYR A 1 104 ? 2.361 1.761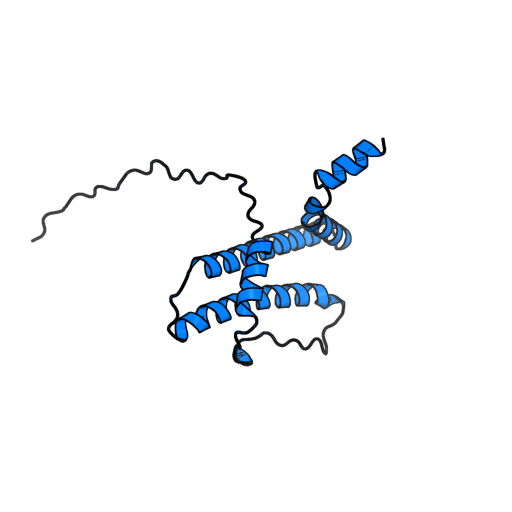 6.288 1.00 91.19 104 TYR A N 1
ATOM 826 C CA . TYR A 1 104 ? 1.034 1.173 6.329 1.00 91.19 104 TYR A CA 1
ATOM 827 C C . TYR A 1 104 ? 0.899 0.127 7.451 1.00 91.19 104 TYR A C 1
ATOM 829 O O . TYR A 1 104 ? -0.050 0.16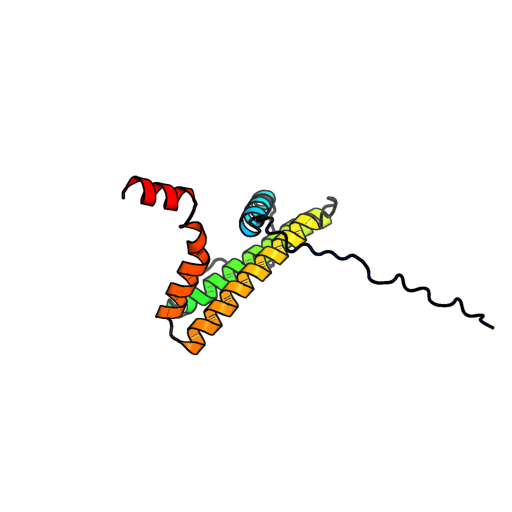9 8.229 1.00 91.19 104 TYR A O 1
ATOM 837 N N . LEU A 1 105 ? 1.858 -0.792 7.583 1.00 92.06 105 LEU A N 1
ATOM 838 C CA . LEU A 1 105 ? 1.831 -1.819 8.629 1.00 92.06 105 LEU A CA 1
ATOM 839 C C . LEU A 1 105 ? 2.000 -1.237 10.038 1.00 92.06 105 LEU A C 1
ATOM 841 O O . LEU A 1 105 ? 1.401 -1.756 10.978 1.00 92.06 105 LEU A O 1
ATOM 845 N N . GLN A 1 106 ? 2.770 -0.160 10.197 1.00 90.56 106 GLN A N 1
ATOM 846 C CA . GLN A 1 106 ? 2.887 0.564 11.462 1.00 90.56 106 GLN A CA 1
ATOM 847 C C . GLN A 1 106 ? 1.543 1.182 11.871 1.00 90.56 106 GLN A C 1
ATOM 849 O O . GLN A 1 106 ? 1.134 1.028 13.021 1.00 90.56 106 GLN A O 1
ATOM 854 N N . GLU A 1 107 ? 0.815 1.811 10.943 1.00 87.94 107 GLU A N 1
ATOM 855 C CA . GLU A 1 107 ? -0.534 2.341 11.202 1.00 87.94 107 GLU A CA 1
ATOM 856 C C . GLU A 1 107 ? -1.511 1.238 11.642 1.00 87.94 107 GLU A C 1
ATOM 858 O O . GLU A 1 107 ? -2.247 1.396 12.623 1.00 87.94 107 GLU A O 1
ATOM 863 N N . GLU A 1 108 ? -1.492 0.092 10.955 1.00 89.81 108 GLU A N 1
ATOM 864 C CA . GLU A 1 108 ? -2.336 -1.057 11.300 1.00 89.81 108 GLU A CA 1
ATOM 865 C C . GLU A 1 108 ? -1.961 -1.665 12.653 1.00 89.81 108 GLU A C 1
ATOM 867 O O . GLU A 1 108 ? -2.840 -1.987 13.452 1.00 89.81 108 GLU A O 1
ATOM 872 N N . PHE A 1 109 ? -0.667 -1.768 12.955 1.00 89.38 109 PHE A N 1
ATOM 873 C CA . PHE A 1 109 ? -0.191 -2.251 14.247 1.00 89.38 109 PHE A CA 1
ATOM 874 C C . PHE A 1 109 ? -0.689 -1.370 15.397 1.00 89.38 109 PHE A C 1
ATOM 876 O O . PHE A 1 109 ? -1.206 -1.881 16.393 1.00 89.38 109 PHE A O 1
ATOM 883 N N . VAL A 1 110 ? -0.607 -0.044 15.252 1.00 86.69 110 VAL A N 1
ATOM 884 C CA . VAL A 1 110 ? -1.125 0.878 16.272 1.00 86.69 110 VAL A CA 1
ATOM 885 C C . VAL A 1 110 ? -2.649 0.771 16.382 1.00 86.69 110 VAL A C 1
ATOM 887 O O . VAL A 1 110 ? -3.175 0.760 17.493 1.00 86.69 110 VAL A O 1
ATOM 890 N N . THR A 1 111 ? -3.363 0.599 15.265 1.00 84.75 111 THR A N 1
ATOM 891 C CA . THR A 1 111 ? -4.817 0.352 15.284 1.00 84.75 111 THR A CA 1
ATOM 892 C C . THR A 1 111 ? -5.160 -0.910 16.088 1.00 84.75 111 THR A C 1
ATOM 894 O O . THR A 1 111 ? -6.072 -0.882 16.916 1.00 84.75 111 THR A O 1
ATOM 897 N N . CYS A 1 112 ? -4.398 -1.996 15.915 1.00 86.00 112 CYS A N 1
ATOM 898 C CA . CYS A 1 112 ? -4.546 -3.221 16.704 1.00 86.00 112 CYS A CA 1
ATOM 899 C C . CYS A 1 112 ? -4.278 -2.991 18.199 1.00 86.00 112 CYS A C 1
ATOM 901 O O . CYS A 1 112 ? -5.031 -3.489 19.036 1.00 86.00 112 CYS A O 1
ATOM 903 N N . LEU A 1 113 ? -3.250 -2.210 18.549 1.00 86.56 113 LEU A N 1
ATOM 904 C CA . LEU A 1 113 ? -2.966 -1.859 19.944 1.00 86.56 113 LEU A CA 1
ATOM 905 C C . LEU A 1 113 ? -4.111 -1.065 20.585 1.00 86.56 113 LEU A C 1
ATOM 907 O O . LEU A 1 113 ? -4.483 -1.348 21.724 1.00 86.56 113 LEU A O 1
ATOM 911 N N . VAL A 1 114 ? -4.676 -0.088 19.868 1.00 82.06 114 VAL A N 1
ATOM 912 C CA . VAL A 1 114 ? -5.816 0.710 20.348 1.00 82.06 114 VAL A CA 1
ATOM 913 C C . VAL A 1 114 ? -7.037 -0.181 20.548 1.00 82.06 114 VAL A C 1
ATOM 915 O O . VAL A 1 114 ? -7.645 -0.137 21.612 1.00 82.06 114 VAL A O 1
ATOM 918 N N . LYS A 1 115 ? -7.348 -1.049 19.581 1.00 83.75 115 LYS A N 1
ATOM 919 C CA . LYS A 1 115 ? -8.440 -2.023 19.706 1.00 83.75 115 LYS A CA 1
ATOM 920 C C . LYS A 1 115 ? -8.275 -2.926 20.932 1.00 83.75 115 LYS A C 1
ATOM 922 O O . LYS A 1 115 ? -9.238 -3.147 21.651 1.00 83.75 115 LYS A O 1
ATOM 927 N N . GLY A 1 116 ? -7.065 -3.435 21.176 1.00 85.62 116 GLY A N 1
ATOM 928 C CA . GLY A 1 116 ? -6.793 -4.332 22.303 1.00 85.62 116 GLY A CA 1
ATOM 929 C C . GLY A 1 116 ? -6.824 -3.652 23.676 1.00 85.62 116 GLY A C 1
ATOM 930 O O . GLY A 1 116 ? -7.159 -4.299 24.662 1.00 85.62 116 GLY A O 1
ATOM 931 N N . LYS A 1 117 ? -6.467 -2.362 23.757 1.00 85.44 117 LYS A N 1
ATOM 932 C CA . LYS A 1 117 ? -6.496 -1.589 25.013 1.00 85.44 117 LYS A CA 1
ATOM 933 C C . LYS A 1 117 ? -7.857 -0.974 25.327 1.00 85.44 117 LYS A C 1
ATOM 935 O O . LYS A 1 117 ? -8.150 -0.738 26.495 1.00 85.44 117 LYS A O 1
ATOM 940 N N . PHE A 1 118 ? -8.633 -0.668 24.295 1.00 86.75 118 PHE A N 1
ATOM 941 C CA . PHE A 1 118 ? -9.928 -0.012 24.400 1.00 86.75 118 PHE A CA 1
ATOM 942 C C . PHE A 1 118 ? -10.996 -0.930 23.795 1.00 86.75 118 PHE A C 1
ATOM 944 O O . PHE A 1 118 ? -11.274 -1.993 24.342 1.00 86.75 118 PHE A O 1
ATOM 951 N N . ASP A 1 119 ? -11.590 -0.532 22.674 1.00 82.94 119 ASP A N 1
ATOM 952 C CA . ASP A 1 119 ? -12.630 -1.269 21.971 1.00 82.94 119 ASP A CA 1
ATOM 953 C C .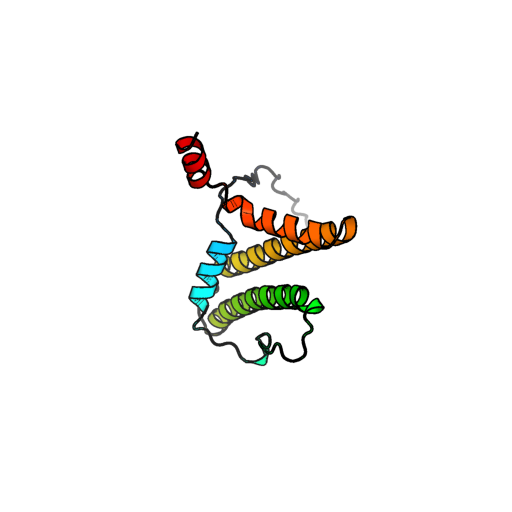 ASP A 1 119 ? -12.581 -0.997 20.454 1.00 82.94 119 ASP A C 1
ATOM 955 O O . ASP A 1 119 ? -11.795 -0.182 19.950 1.00 82.94 119 ASP A O 1
ATOM 959 N N . ASP A 1 120 ? -13.454 -1.675 19.705 1.00 81.50 120 ASP A N 1
ATOM 960 C CA . ASP A 1 120 ? -13.557 -1.501 18.253 1.00 81.50 120 ASP A CA 1
ATOM 961 C C . ASP A 1 120 ? -13.924 -0.064 17.867 1.00 81.50 120 ASP A C 1
ATOM 963 O O . ASP A 1 120 ? -13.346 0.472 16.918 1.00 81.50 120 ASP A O 1
ATOM 967 N N . SER A 1 121 ? -14.820 0.586 18.612 1.00 82.62 121 SER A N 1
ATOM 968 C CA . SER A 1 121 ? -15.281 1.953 18.342 1.00 82.62 121 SER A CA 1
ATOM 969 C C . SER A 1 121 ? -14.126 2.957 18.399 1.00 82.62 121 SER A C 1
ATOM 971 O O . SER A 1 121 ? -13.928 3.747 17.471 1.00 82.62 121 SER A O 1
ATOM 973 N N . THR A 1 122 ? -13.307 2.874 19.451 1.00 82.38 122 THR A N 1
ATOM 974 C CA . THR A 1 122 ? -12.130 3.731 19.639 1.00 82.38 122 THR A CA 1
ATOM 975 C C . THR A 1 122 ? -11.085 3.472 18.559 1.00 82.38 122 THR A C 1
ATOM 977 O O . THR A 1 122 ? -10.494 4.414 18.030 1.00 82.38 122 THR A O 1
ATOM 980 N N . SER A 1 123 ? -10.891 2.212 18.159 1.00 81.31 123 SER A N 1
ATOM 981 C CA . SER A 1 123 ? -9.955 1.870 17.082 1.00 81.31 123 SER A CA 1
ATOM 982 C C . SER A 1 123 ? -10.377 2.445 15.723 1.00 81.31 123 SER A C 1
ATOM 984 O O . SER A 1 123 ? -9.536 2.942 14.972 1.00 81.31 123 SER A O 1
ATOM 986 N N . GLN A 1 124 ? -11.679 2.451 15.416 1.00 81.69 124 GLN A N 1
ATOM 987 C CA . GLN A 1 124 ? -12.209 3.022 14.177 1.00 81.69 124 GLN A CA 1
ATOM 988 C C . GLN A 1 124 ? -12.049 4.543 14.149 1.00 81.69 124 GLN A C 1
ATOM 990 O O . GLN A 1 124 ? -11.601 5.088 13.136 1.00 81.69 124 GLN A O 1
ATOM 995 N N . LEU A 1 125 ? -12.350 5.218 15.264 1.00 81.25 125 LEU A N 1
ATOM 996 C CA . LEU A 1 125 ? -12.133 6.657 15.410 1.00 81.25 125 LEU A CA 1
ATOM 997 C C . LEU A 1 125 ? -10.649 7.010 15.264 1.00 81.25 125 LEU A C 1
ATOM 999 O O . LEU A 1 125 ? -10.297 7.903 14.498 1.00 81.25 125 LEU A O 1
ATOM 1003 N N . PHE A 1 126 ? -9.772 6.272 15.943 1.00 81.44 126 PHE A N 1
ATOM 1004 C CA . PHE A 1 126 ? -8.327 6.463 15.857 1.00 81.44 126 PHE A CA 1
ATOM 1005 C C . PHE A 1 126 ? -7.820 6.336 14.415 1.00 81.44 126 PHE A C 1
ATOM 1007 O O . PHE A 1 126 ? -7.098 7.202 13.923 1.00 81.44 126 PHE A O 1
ATOM 1014 N N . ARG A 1 127 ? -8.273 5.308 13.693 1.00 79.00 127 ARG A N 1
ATOM 1015 C CA . ARG A 1 127 ? -7.921 5.094 12.285 1.00 79.00 127 ARG A CA 1
ATOM 1016 C C . ARG A 1 127 ? -8.435 6.208 11.371 1.00 79.00 127 ARG A C 1
ATOM 1018 O O . ARG A 1 127 ? -7.777 6.553 10.391 1.00 79.00 127 ARG A O 1
ATOM 1025 N N . ALA A 1 128 ? -9.608 6.767 11.671 1.00 78.19 128 ALA A N 1
ATOM 1026 C CA . ALA A 1 128 ? -10.140 7.924 10.957 1.00 78.19 128 ALA A CA 1
ATOM 1027 C C . ALA A 1 128 ? -9.285 9.176 11.207 1.00 78.19 128 ALA A C 1
ATOM 1029 O O . ALA A 1 128 ? -8.991 9.899 10.260 1.00 78.19 128 ALA A O 1
ATOM 1030 N N . LEU A 1 129 ? -8.818 9.391 12.441 1.00 77.56 129 LEU A N 1
ATOM 1031 C CA . LEU A 1 129 ? -7.930 10.503 12.795 1.00 77.56 129 LEU A CA 1
ATOM 1032 C C . LEU A 1 129 ? -6.548 10.379 12.143 1.00 77.56 129 LEU A C 1
ATOM 1034 O O . LEU A 1 129 ? -6.040 11.369 11.629 1.00 77.56 129 LEU A O 1
ATOM 1038 N N . GLN A 1 130 ? -5.978 9.170 12.085 1.00 74.19 130 GLN A N 1
ATOM 1039 C CA . GLN A 1 130 ? -4.706 8.917 11.393 1.00 74.19 130 GLN A CA 1
ATOM 1040 C C . GLN A 1 130 ? -4.766 9.269 9.902 1.00 74.19 130 GLN A C 1
ATOM 1042 O O . GLN A 1 130 ? -3.806 9.796 9.351 1.00 74.19 130 GLN A O 1
ATOM 1047 N N . LYS A 1 131 ? -5.902 9.006 9.247 1.00 67.06 131 LYS A N 1
ATOM 1048 C CA . LYS A 1 131 ? -6.123 9.357 7.834 1.00 67.06 131 LYS A CA 1
ATOM 1049 C C . LYS A 1 131 ? -6.567 10.815 7.648 1.00 67.06 131 LYS A C 1
ATOM 1051 O O . LYS A 1 131 ? -6.371 11.393 6.580 1.00 67.06 131 LYS A O 1
ATOM 1056 N N . GLY A 1 132 ? -7.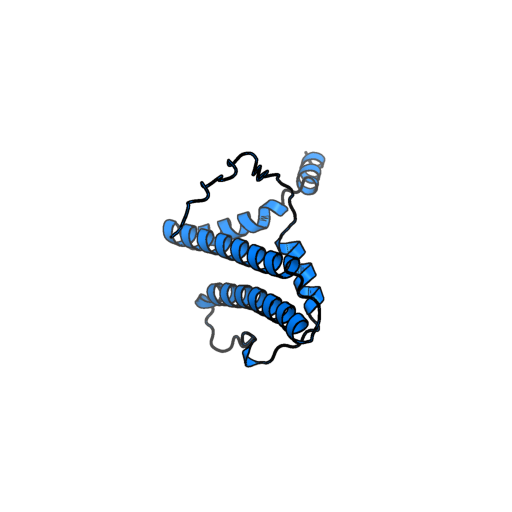197 11.385 8.675 1.00 54.03 132 GLY A N 1
ATOM 1057 C CA . GLY A 1 132 ? -7.916 12.657 8.663 1.00 54.03 132 GLY A CA 1
ATOM 1058 C C . GLY A 1 132 ? -7.124 13.877 9.134 1.00 54.03 132 GLY A C 1
ATOM 1059 O O . GLY A 1 132 ? -7.653 14.982 9.066 1.00 54.03 132 GLY A O 1
ATOM 1060 N N . THR A 1 133 ? -5.861 13.748 9.545 1.00 50.22 133 THR A N 1
ATOM 1061 C CA . THR A 1 133 ? -4.979 14.913 9.768 1.00 50.22 133 THR A CA 1
ATOM 1062 C C . THR A 1 133 ? -4.626 15.660 8.477 1.00 50.22 133 THR A C 1
ATOM 1064 O O . THR A 1 133 ? -4.187 16.802 8.541 1.00 50.22 133 THR A O 1
ATOM 1067 N N . SER A 1 134 ? -4.933 15.091 7.307 1.00 48.03 134 SER A N 1
ATOM 1068 C CA . SER A 1 134 ? -4.988 15.821 6.032 1.00 48.03 134 SER A CA 1
ATOM 1069 C C . SER A 1 134 ? -6.214 16.742 5.904 1.00 48.03 134 SER A C 1
ATOM 1071 O O . SER A 1 134 ? -6.222 17.627 5.062 1.00 48.03 134 SER A O 1
ATOM 1073 N N . GLY A 1 135 ? -7.257 16.573 6.728 1.00 44.59 135 GLY A N 1
ATOM 1074 C CA . GLY A 1 135 ? -8.487 17.374 6.692 1.00 44.59 135 GLY A CA 1
ATOM 1075 C C . GLY A 1 135 ? -8.366 18.748 7.357 1.00 44.59 135 GLY A C 1
ATOM 1076 O O . GLY A 1 135 ? -9.124 19.655 7.017 1.00 44.59 135 GLY A O 1
ATOM 1077 N N . PHE A 1 136 ? -7.377 18.939 8.235 1.00 46.00 136 PHE A N 1
ATOM 1078 C CA . PHE A 1 136 ? -6.958 20.246 8.753 1.00 46.00 136 PHE A CA 1
ATOM 1079 C C . PHE A 1 136 ? -5.848 20.835 7.875 1.00 46.00 136 PHE A C 1
ATOM 1081 O O . PHE A 1 136 ? -4.782 21.203 8.358 1.00 46.00 136 PHE A O 1
ATOM 1088 N N . THR A 1 137 ? -6.075 20.898 6.561 1.00 53.06 137 THR A N 1
ATOM 1089 C CA . THR A 1 137 ? -5.202 21.699 5.695 1.00 53.06 137 THR A CA 1
ATOM 1090 C C . THR A 1 137 ? -5.256 23.166 6.120 1.00 53.06 137 THR A C 1
ATOM 1092 O O . THR A 1 137 ? -6.280 23.622 6.640 1.00 53.06 137 THR A O 1
ATOM 1095 N N . ASP A 1 138 ? -4.201 23.934 5.839 1.00 53.53 138 ASP A N 1
ATOM 1096 C CA . ASP A 1 138 ? -4.255 25.397 5.956 1.00 53.53 138 ASP A CA 1
ATOM 1097 C C . ASP A 1 138 ? -5.487 25.960 5.228 1.00 53.53 138 ASP A C 1
ATOM 1099 O O . ASP A 1 138 ? -6.152 26.852 5.739 1.00 53.53 138 ASP A O 1
ATOM 1103 N N . SER A 1 139 ? -5.881 25.366 4.099 1.00 52.50 139 SER A N 1
ATOM 1104 C CA . SER A 1 139 ? -7.105 25.680 3.351 1.00 52.50 139 SER A CA 1
ATOM 1105 C C . SER A 1 139 ? -8.382 25.485 4.182 1.00 52.50 139 SER A C 1
ATOM 1107 O O . SER A 1 139 ? -9.261 26.346 4.199 1.00 52.50 139 SER A O 1
ATOM 1109 N N . SER A 1 140 ? -8.494 24.363 4.896 1.00 51.12 140 SER A N 1
ATOM 1110 C CA . SER A 1 140 ? -9.618 24.068 5.791 1.00 51.12 140 SER A CA 1
ATOM 1111 C C . SER A 1 140 ? -9.641 25.019 6.992 1.00 51.12 140 SER A C 1
ATOM 1113 O O . SER A 1 140 ? -10.710 25.472 7.392 1.00 51.12 140 SER A O 1
ATOM 1115 N N . LEU A 1 141 ? -8.471 25.376 7.533 1.00 56.75 141 LEU A N 1
ATOM 1116 C CA . LEU A 1 141 ? -8.329 26.331 8.638 1.00 56.75 141 LEU A CA 1
ATOM 1117 C C . LEU A 1 141 ? -8.649 27.774 8.210 1.00 56.75 141 LEU A C 1
ATOM 1119 O O . LEU A 1 141 ? -9.288 28.508 8.962 1.00 56.75 141 LEU A O 1
ATOM 1123 N N . GLN A 1 142 ? -8.267 28.173 6.995 1.00 59.44 142 GLN A N 1
ATOM 1124 C CA . GLN A 1 142 ? -8.615 29.469 6.401 1.00 59.44 142 GLN A CA 1
ATOM 1125 C C . GLN A 1 142 ? -10.121 29.581 6.133 1.00 59.44 142 GLN A C 1
ATOM 1127 O O . GLN A 1 142 ? -10.715 30.621 6.403 1.00 59.44 142 GLN A O 1
ATOM 1132 N N . ASN A 1 143 ? -10.767 28.498 5.691 1.00 56.38 143 ASN A N 1
ATOM 1133 C CA . ASN A 1 143 ? -12.222 28.452 5.503 1.00 56.38 143 ASN A CA 1
ATOM 1134 C C . ASN A 1 143 ? -13.018 28.525 6.816 1.00 56.38 143 ASN A C 1
ATOM 1136 O O . ASN A 1 143 ? -14.161 28.976 6.814 1.00 56.38 143 ASN A O 1
ATOM 1140 N N . VAL A 1 144 ? -12.434 28.085 7.933 1.00 51.28 144 VAL A N 1
ATOM 1141 C CA . VAL A 1 144 ? -13.030 28.258 9.266 1.00 51.28 144 VAL A CA 1
ATOM 1142 C C . VAL A 1 144 ? -12.802 29.685 9.773 1.00 51.28 144 VAL A C 1
ATOM 1144 O O . VAL A 1 144 ? -13.732 30.295 10.287 1.00 51.28 144 VAL A O 1
ATOM 1147 N N . LYS A 1 145 ? -11.613 30.264 9.550 1.00 53.12 145 LYS A N 1
ATOM 1148 C CA . LYS A 1 145 ? -11.310 31.664 9.898 1.00 53.12 145 LYS A CA 1
ATOM 1149 C C . LYS A 1 145 ? -12.118 32.693 9.106 1.00 53.12 145 LYS A C 1
ATOM 1151 O O . LYS A 1 145 ? -12.371 33.761 9.633 1.00 53.12 145 LYS A O 1
ATOM 1156 N N . SER A 1 146 ? -12.514 32.398 7.868 1.00 56.00 146 SER A N 1
ATOM 1157 C CA . SER A 1 146 ? -13.341 33.300 7.051 1.00 56.00 146 SER A CA 1
ATOM 1158 C C . SER A 1 146 ? -14.839 33.235 7.371 1.00 56.00 146 SER A C 1
ATOM 1160 O O . SER A 1 146 ? -15.625 33.978 6.783 1.00 56.00 146 SER A O 1
ATOM 1162 N N . ARG A 1 147 ? -15.246 32.335 8.277 1.00 47.81 147 ARG A N 1
ATOM 1163 C CA . ARG A 1 147 ? -16.637 32.135 8.715 1.00 47.81 147 ARG A CA 1
ATOM 1164 C C . ARG A 1 147 ? -16.864 32.431 10.204 1.00 47.81 147 ARG A C 1
ATOM 1166 O O . ARG A 1 147 ? -17.986 32.247 10.677 1.00 47.81 147 ARG A O 1
ATOM 1173 N N . CYS A 1 148 ? -15.831 32.882 10.910 1.00 41.09 148 CYS A N 1
ATOM 1174 C CA . CYS A 1 148 ? -15.911 33.515 12.226 1.00 41.09 148 CYS A CA 1
ATOM 1175 C C . CYS A 1 148 ? -15.602 35.005 12.077 1.00 41.09 148 CYS A C 1
ATOM 1177 O O . CYS A 1 148 ? -16.154 35.780 12.885 1.00 41.09 148 CYS A O 1
#

Organism: Dreissena polymorpha (NCBI:txid45954)